Protein AF-A0A2T7P5T5-F1 (afdb_monomer)

Solvent-accessible surface area (backbone atoms only — not comparable to full-atom values): 5426 Å² total; per-residue (Å²): 143,88,88,79,89,85,83,82,79,76,72,74,78,75,77,80,77,71,90,61,64,99,49,72,91,72,65,78,74,90,62,94,47,60,52,41,67,40,21,23,72,76,52,45,76,32,38,13,68,46,37,38,49,48,50,25,41,52,32,45,74,74,64,41,91,78,42,44,43,79,49,60,61,75,67,28,63,94,56,87,78,67,94,72

Secondary structure (DSSP, 8-state):
----SSSS-------------SSGGG-----S-TT-EEEETTS-EEEHHHHHHHHHHHHHHTT-SS---EE-TTTTTTSPPP--

Sequence (84 aa):
MKCIVLLALLVVAANTRFICPSDLSTFQCFETAPGVPMCLTDYTWVCGNCGVKWAYCEAKADGVNNPPIKTSDAVCAGTPKPQC

pLDDT: mean 79.86, std 16.42, range [41.47, 94.38]

Structure (mmCIF, N/CA/C/O backbone):
data_AF-A0A2T7P5T5-F1
#
_entry.id   AF-A0A2T7P5T5-F1
#
loop_
_atom_site.group_PDB
_atom_site.id
_atom_site.type_symbol
_atom_site.label_atom_id
_atom_site.label_alt_id
_atom_site.label_comp_id
_atom_site.label_asym_id
_atom_site.label_entity_id
_atom_site.label_seq_id
_atom_site.pdbx_PDB_ins_code
_atom_site.Cartn_x
_atom_site.Cartn_y
_atom_site.Cartn_z
_atom_site.occupancy
_atom_site.B_iso_or_equiv
_atom_site.auth_seq_id
_atom_site.auth_comp_id
_atom_site.auth_asym_id
_atom_site.auth_atom_id
_atom_site.pdbx_PDB_model_num
ATOM 1 N N . MET A 1 1 ? -38.915 2.816 -30.538 1.00 47.16 1 MET A N 1
ATOM 2 C CA . MET A 1 1 ? -38.499 2.522 -29.147 1.00 47.16 1 MET A CA 1
ATOM 3 C C . MET A 1 1 ? -37.346 1.531 -29.189 1.00 47.16 1 MET A C 1
ATOM 5 O O . MET A 1 1 ? -37.604 0.369 -29.463 1.00 47.16 1 MET A O 1
ATOM 9 N N . LYS A 1 2 ? -36.101 2.001 -29.040 1.00 51.28 2 LYS A N 1
ATOM 10 C CA . LYS A 1 2 ? -34.865 1.224 -28.794 1.00 51.28 2 LYS A CA 1
ATOM 11 C C . LYS A 1 2 ? -33.697 2.168 -29.062 1.00 51.28 2 LYS A C 1
ATOM 13 O O . LYS A 1 2 ? -33.397 2.396 -30.219 1.00 51.28 2 LYS A O 1
ATOM 18 N N . CYS A 1 3 ? -33.164 2.778 -28.009 1.00 49.38 3 CYS A N 1
ATOM 19 C CA . CYS A 1 3 ? -31.824 3.380 -27.918 1.00 49.38 3 CYS A CA 1
ATOM 20 C C . CYS A 1 3 ? -31.672 3.921 -26.488 1.00 49.38 3 CYS A C 1
ATOM 22 O O . CYS A 1 3 ? -31.457 5.104 -26.255 1.00 49.38 3 CYS A O 1
ATOM 24 N N . ILE A 1 4 ? -31.895 3.048 -25.509 1.00 57.81 4 ILE A N 1
ATOM 25 C CA . ILE A 1 4 ? -31.465 3.276 -24.132 1.00 57.81 4 ILE A CA 1
ATOM 26 C C . ILE A 1 4 ? -30.329 2.273 -23.927 1.00 57.81 4 ILE A C 1
ATOM 28 O O . ILE A 1 4 ? -30.404 1.161 -24.449 1.00 57.81 4 ILE A O 1
ATOM 32 N N . VAL A 1 5 ? -29.331 2.664 -23.138 1.00 53.75 5 VAL A N 1
ATOM 33 C CA . VAL A 1 5 ? -28.263 1.812 -22.589 1.00 53.75 5 VAL A CA 1
ATOM 34 C C . VAL A 1 5 ? -27.017 1.665 -23.470 1.00 53.75 5 VAL A C 1
ATOM 36 O O . VAL A 1 5 ? -26.684 0.568 -23.886 1.00 53.75 5 VAL A O 1
ATOM 39 N N . LEU A 1 6 ? -26.266 2.743 -23.716 1.00 49.22 6 LEU A N 1
ATOM 40 C CA . LEU A 1 6 ? -24.838 2.613 -24.088 1.00 49.22 6 LEU A CA 1
ATOM 41 C C . LEU A 1 6 ? -23.947 3.770 -23.588 1.00 49.22 6 LEU A C 1
ATOM 43 O O . LEU A 1 6 ? -22.784 3.864 -23.959 1.00 49.22 6 LEU A O 1
ATOM 47 N N . LEU A 1 7 ? -24.464 4.636 -22.709 1.00 46.03 7 LEU A N 1
ATOM 48 C CA . LEU A 1 7 ? -23.768 5.837 -22.214 1.00 46.03 7 LEU A CA 1
ATOM 49 C C . LEU A 1 7 ? -23.297 5.737 -20.749 1.00 46.03 7 LEU A C 1
ATOM 51 O O . LEU A 1 7 ? -22.915 6.743 -20.165 1.00 46.03 7 LEU A O 1
ATOM 55 N N . ALA A 1 8 ? -23.310 4.543 -20.147 1.00 46.47 8 ALA A N 1
ATOM 56 C CA . ALA A 1 8 ? -22.996 4.358 -18.722 1.00 46.47 8 ALA A CA 1
ATOM 57 C C . ALA A 1 8 ? -21.597 3.771 -18.429 1.00 46.47 8 ALA A C 1
ATOM 59 O O . ALA A 1 8 ? -21.283 3.515 -17.273 1.00 46.47 8 ALA A O 1
ATOM 60 N N . LEU A 1 9 ? -20.750 3.543 -19.442 1.00 46.72 9 LEU A N 1
ATOM 61 C CA . LEU A 1 9 ? -19.447 2.871 -19.265 1.00 46.72 9 LEU A CA 1
ATOM 62 C C . LEU A 1 9 ? -18.233 3.808 -19.228 1.00 46.72 9 LEU A C 1
ATOM 64 O O . LEU A 1 9 ? -17.108 3.347 -19.073 1.00 46.72 9 LEU A O 1
ATOM 68 N N . LEU A 1 10 ? -18.440 5.121 -19.302 1.00 41.47 10 LEU A N 1
ATOM 69 C CA . LEU A 1 10 ? -17.375 6.103 -19.101 1.00 41.47 10 LEU A CA 1
ATOM 70 C C . LEU A 1 10 ? -17.413 6.613 -17.659 1.00 41.47 10 LEU A C 1
ATOM 72 O O . LEU A 1 10 ? -17.547 7.808 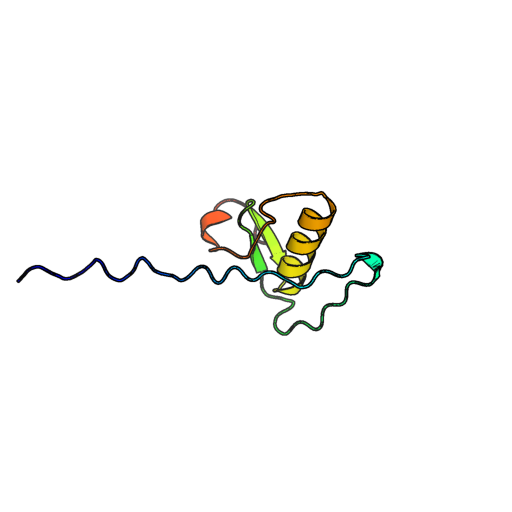-17.406 1.00 41.47 10 LEU A O 1
ATOM 76 N N . VAL A 1 11 ? -17.281 5.695 -16.696 1.00 48.66 11 VAL A N 1
ATOM 77 C CA . VAL A 1 11 ? -16.718 6.081 -15.400 1.00 48.66 11 VAL A CA 1
ATOM 78 C C . VAL A 1 11 ? -15.275 6.426 -15.710 1.00 48.66 11 VAL A C 1
ATOM 80 O O . VAL A 1 11 ? -14.427 5.552 -15.869 1.00 48.66 11 VAL A O 1
ATOM 83 N N . VAL A 1 12 ? -15.045 7.717 -15.931 1.00 45.09 12 VAL A N 1
ATOM 84 C CA . VAL A 1 12 ? -13.727 8.300 -16.124 1.00 45.09 12 VAL A CA 1
ATOM 85 C C . VAL A 1 12 ? -12.886 7.821 -14.954 1.00 45.09 12 VAL A C 1
ATOM 87 O O . VAL A 1 12 ? -13.066 8.267 -13.822 1.00 45.09 12 VAL A O 1
ATOM 90 N N . ALA A 1 13 ? -12.004 6.863 -15.237 1.00 45.50 13 ALA A N 1
ATOM 91 C CA . ALA A 1 13 ? -10.894 6.512 -14.385 1.00 45.50 13 ALA A CA 1
ATOM 92 C C . ALA A 1 13 ? -10.056 7.785 -14.262 1.00 45.50 13 ALA A C 1
ATOM 94 O O . ALA A 1 13 ? -9.161 8.057 -15.066 1.00 45.50 13 ALA A O 1
ATOM 95 N N . ALA A 1 14 ? -10.416 8.631 -13.299 1.00 44.81 14 ALA A N 1
ATOM 96 C CA . ALA A 1 14 ? -9.539 9.656 -12.797 1.00 44.81 14 ALA A CA 1
ATOM 97 C C . ALA A 1 14 ? -8.350 8.880 -12.241 1.00 44.81 14 ALA A C 1
ATOM 99 O O . ALA A 1 14 ? -8.402 8.347 -11.138 1.00 44.81 14 ALA A O 1
ATOM 100 N N . ASN A 1 15 ? -7.323 8.718 -13.073 1.00 47.03 15 ASN A N 1
ATOM 101 C CA . ASN A 1 15 ? -6.045 8.166 -12.677 1.00 47.03 15 ASN A CA 1
ATOM 102 C C . ASN A 1 15 ? -5.481 9.149 -11.650 1.00 47.03 15 ASN A C 1
ATOM 104 O O . ASN A 1 15 ? -4.786 10.098 -12.011 1.00 47.03 15 ASN A O 1
ATOM 108 N N . THR A 1 16 ? -5.861 8.989 -10.384 1.00 55.34 16 THR A N 1
ATOM 109 C CA . THR A 1 16 ? -5.339 9.761 -9.263 1.00 55.34 16 THR A CA 1
ATOM 110 C C . THR A 1 16 ? -3.880 9.374 -9.106 1.00 55.34 16 THR A C 1
ATOM 112 O O . THR A 1 16 ? -3.531 8.462 -8.366 1.00 55.34 16 THR A O 1
ATOM 115 N N . ARG A 1 17 ? -3.018 10.037 -9.878 1.00 65.00 17 ARG A N 1
ATOM 116 C CA . ARG A 1 17 ? -1.572 9.979 -9.709 1.00 65.00 17 ARG A CA 1
ATOM 117 C C . ARG A 1 17 ? -1.259 10.779 -8.457 1.00 65.00 17 ARG A C 1
ATOM 119 O O . ARG A 1 17 ? -1.352 12.004 -8.465 1.00 65.00 17 ARG A O 1
ATOM 126 N N . PHE A 1 18 ? -0.951 10.090 -7.368 1.00 75.94 18 PHE A N 1
ATOM 127 C CA . PHE A 1 18 ? -0.536 10.761 -6.147 1.00 75.94 18 PHE A CA 1
ATOM 128 C C . PHE A 1 18 ? 0.871 11.340 -6.313 1.00 75.94 18 PHE A C 1
ATOM 130 O O . PHE A 1 18 ? 1.735 10.735 -6.950 1.00 75.94 18 PHE A O 1
ATOM 137 N N . ILE A 1 19 ? 1.102 12.513 -5.721 1.00 81.06 19 ILE A N 1
ATOM 138 C CA . ILE A 1 19 ? 2.455 13.038 -5.535 1.00 81.06 19 ILE A CA 1
ATOM 139 C C . ILE A 1 19 ? 3.080 12.246 -4.388 1.00 81.06 19 ILE A C 1
ATOM 141 O O . ILE A 1 19 ? 2.623 12.339 -3.241 1.00 81.06 19 ILE A O 1
ATOM 145 N N . CYS A 1 20 ? 4.092 11.455 -4.726 1.00 85.19 20 CYS A N 1
ATOM 146 C CA . CYS A 1 20 ? 4.868 10.669 -3.781 1.00 85.19 20 CYS A CA 1
ATOM 147 C C . CYS A 1 20 ? 6.132 11.438 -3.395 1.00 85.19 20 CYS A C 1
ATOM 149 O O . CYS A 1 20 ? 6.774 12.009 -4.281 1.00 85.19 20 CYS A O 1
ATOM 151 N N . PRO A 1 21 ? 6.488 11.485 -2.103 1.00 83.94 21 PRO A N 1
ATOM 152 C CA . PRO A 1 21 ? 7.781 12.016 -1.704 1.00 83.94 21 PRO A CA 1
ATOM 153 C C . PRO A 1 21 ? 8.897 11.128 -2.269 1.00 83.94 21 PRO A C 1
ATOM 155 O O . PRO A 1 21 ? 8.705 9.927 -2.456 1.00 83.94 21 PRO A O 1
ATOM 158 N N . SER A 1 22 ? 10.070 11.715 -2.516 1.00 82.31 22 SER A N 1
ATOM 159 C CA . SER A 1 22 ? 11.261 10.964 -2.940 1.00 82.31 22 SER A CA 1
ATOM 160 C C . SER A 1 22 ? 11.747 9.981 -1.869 1.00 82.31 22 SER A C 1
ATOM 162 O O . SER A 1 22 ? 12.418 9.009 -2.193 1.00 82.31 22 SER A O 1
ATOM 164 N N . ASP A 1 23 ? 11.404 10.246 -0.607 1.00 84.88 23 ASP A N 1
ATOM 165 C CA . ASP A 1 23 ? 11.647 9.378 0.539 1.00 84.88 23 ASP A CA 1
ATOM 166 C C . ASP A 1 23 ? 10.322 9.116 1.272 1.00 84.88 23 ASP A C 1
ATOM 168 O O . ASP A 1 23 ? 9.707 10.040 1.819 1.00 84.88 23 ASP A O 1
ATOM 172 N N . LEU A 1 24 ? 9.884 7.854 1.288 1.00 84.38 24 LEU A N 1
ATOM 173 C CA . LEU A 1 24 ? 8.649 7.424 1.949 1.00 84.38 24 LEU A CA 1
ATOM 174 C C . LEU A 1 24 ? 8.688 7.611 3.470 1.00 84.38 24 LEU A C 1
ATOM 176 O O . LEU A 1 24 ? 7.628 7.729 4.079 1.00 84.38 24 LEU A O 1
ATOM 180 N N . SER A 1 25 ? 9.871 7.727 4.086 1.00 83.19 25 SER A N 1
ATOM 181 C CA . SER A 1 25 ? 9.996 8.030 5.519 1.00 83.19 25 SER A CA 1
ATOM 182 C C . SER A 1 25 ? 9.394 9.394 5.888 1.00 83.19 25 SER A C 1
ATOM 184 O O . SER A 1 25 ? 8.953 9.609 7.016 1.00 83.19 25 SER A O 1
ATOM 186 N N . THR A 1 26 ? 9.317 10.308 4.914 1.00 84.19 26 THR A N 1
ATOM 187 C CA . THR A 1 26 ? 8.743 11.653 5.068 1.00 84.19 26 THR A CA 1
ATOM 188 C C . THR A 1 26 ? 7.259 11.718 4.710 1.00 84.19 26 THR A C 1
ATOM 190 O O . THR A 1 26 ? 6.659 12.796 4.707 1.00 84.19 26 THR A O 1
ATOM 193 N N . PHE A 1 27 ? 6.646 10.584 4.369 1.00 83.38 27 PHE A N 1
ATOM 194 C CA . PHE A 1 27 ? 5.261 10.550 3.939 1.00 83.38 27 PHE A CA 1
ATOM 195 C C . PHE A 1 27 ? 4.323 10.947 5.080 1.00 83.38 27 PHE A C 1
ATOM 197 O O . PHE A 1 27 ? 4.276 10.317 6.135 1.00 83.38 27 PHE A O 1
ATOM 204 N N . GLN A 1 28 ? 3.536 11.992 4.840 1.00 80.81 28 GLN A N 1
ATOM 205 C CA . GLN A 1 28 ? 2.522 12.469 5.769 1.00 80.81 28 GLN A CA 1
ATOM 206 C C . GLN A 1 28 ? 1.143 12.409 5.120 1.00 80.81 28 GLN A C 1
ATOM 208 O O . GLN A 1 28 ? 0.950 12.789 3.958 1.00 80.81 28 GLN A O 1
ATOM 213 N N . CYS A 1 29 ? 0.173 11.955 5.908 1.00 75.56 29 CYS A N 1
ATOM 214 C CA . CYS A 1 29 ? -1.234 11.952 5.551 1.00 75.56 29 CYS A CA 1
ATOM 215 C C . CYS A 1 29 ? -2.018 12.912 6.429 1.00 75.56 29 CYS A C 1
ATOM 217 O O . CYS A 1 29 ? -1.982 12.821 7.651 1.00 75.56 29 CYS A O 1
ATOM 219 N N . PHE A 1 30 ? -2.801 13.769 5.782 1.00 74.62 30 PHE A N 1
ATOM 220 C CA . PHE A 1 30 ? -3.700 14.725 6.429 1.00 74.62 30 PHE A CA 1
ATOM 221 C C . PHE A 1 30 ? -5.140 14.404 6.054 1.00 74.62 30 PHE A C 1
ATOM 223 O O . PHE A 1 30 ? -5.846 15.180 5.416 1.00 74.62 30 PHE A O 1
ATOM 230 N N . GLU A 1 31 ? -5.513 13.164 6.314 1.00 72.19 31 GLU A N 1
ATOM 231 C CA . GLU A 1 31 ? -6.612 12.535 5.618 1.00 72.19 31 GLU A CA 1
ATOM 232 C C . GLU A 1 31 ? -7.993 12.870 6.182 1.00 72.19 31 GLU A C 1
ATOM 234 O O . GLU A 1 31 ? -8.171 13.012 7.387 1.00 72.19 31 GLU A O 1
ATOM 239 N N . THR A 1 32 ? -8.991 12.950 5.298 1.00 66.00 32 THR A N 1
ATOM 240 C CA . THR A 1 32 ? -10.366 13.354 5.641 1.00 66.00 32 THR A CA 1
ATOM 241 C C . THR A 1 32 ? -11.286 12.170 5.975 1.00 66.00 32 THR A C 1
ATOM 243 O O . THR A 1 32 ? -12.401 12.389 6.439 1.00 66.00 32 THR A O 1
ATOM 246 N N . ALA A 1 33 ? -10.848 10.922 5.755 1.00 71.56 33 ALA A N 1
ATOM 247 C CA . ALA A 1 33 ? -11.635 9.712 6.029 1.00 71.56 33 ALA A CA 1
ATOM 248 C C . ALA A 1 33 ? -10.768 8.511 6.489 1.00 71.56 33 ALA A C 1
ATOM 250 O O . ALA A 1 33 ? -10.793 7.463 5.842 1.00 71.56 33 ALA A O 1
ATOM 251 N N . PRO A 1 34 ? -10.012 8.630 7.600 1.00 75.50 34 PRO A N 1
ATOM 252 C CA . PRO A 1 34 ? -9.031 7.620 8.021 1.00 75.50 34 PRO A CA 1
ATOM 253 C C . PRO A 1 34 ? -9.640 6.250 8.373 1.00 75.50 34 PRO A C 1
ATOM 255 O O . PRO A 1 34 ? -8.979 5.230 8.214 1.00 75.50 34 PRO A O 1
ATOM 258 N N . GLY A 1 35 ? -10.901 6.214 8.817 1.00 83.31 35 GLY A N 1
ATOM 259 C CA . GLY A 1 35 ? -11.588 4.994 9.267 1.00 83.31 35 GLY A CA 1
ATOM 260 C C . GLY A 1 35 ? -12.419 4.282 8.196 1.00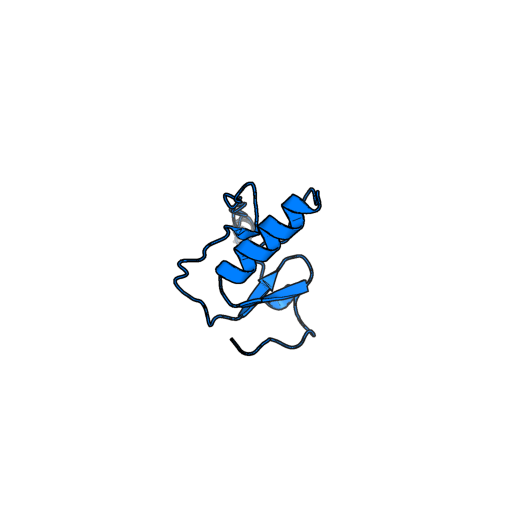 83.31 35 GLY A C 1
ATOM 261 O O . GLY A 1 35 ? -13.262 3.452 8.516 1.00 83.31 35 GLY A O 1
ATOM 262 N N . VAL A 1 36 ? -12.272 4.631 6.913 1.00 89.81 36 VAL A N 1
ATOM 263 C CA . VAL A 1 36 ? -13.080 4.005 5.8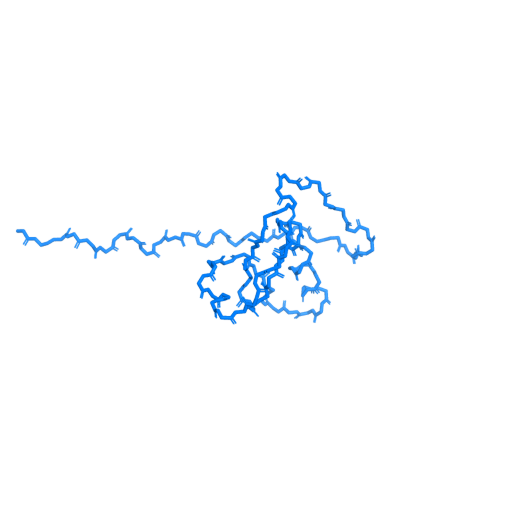54 1.00 89.81 36 VAL A CA 1
ATOM 264 C C . VAL A 1 36 ? -12.264 2.926 5.146 1.00 89.81 36 VAL A C 1
ATOM 266 O O . VAL A 1 36 ? -11.310 3.271 4.451 1.00 89.81 36 VAL A O 1
ATOM 269 N N . PRO A 1 37 ? -12.631 1.639 5.248 1.00 92.31 37 PRO A N 1
ATOM 270 C CA . PRO A 1 37 ? -11.969 0.588 4.485 1.00 92.31 37 PRO A CA 1
ATOM 271 C C . PRO A 1 37 ? -12.228 0.748 2.979 1.00 92.31 37 PRO A C 1
ATOM 273 O O . PRO A 1 37 ? -13.378 0.851 2.543 1.00 92.31 37 PRO A O 1
ATOM 276 N N . MET A 1 38 ? -11.156 0.745 2.188 1.00 92.12 38 MET A N 1
ATOM 277 C CA . MET A 1 38 ? -11.162 0.906 0.733 1.00 92.12 38 MET A CA 1
ATOM 278 C C . MET A 1 38 ? -10.418 -0.245 0.060 1.00 92.12 38 MET A C 1
ATOM 280 O O . MET A 1 38 ? -9.355 -0.658 0.519 1.00 92.12 38 MET A O 1
ATOM 284 N N . CYS A 1 39 ? -10.984 -0.753 -1.032 1.00 94.38 39 CYS A N 1
ATOM 285 C CA . CYS A 1 39 ? -10.370 -1.806 -1.831 1.00 94.38 39 CYS A CA 1
ATOM 286 C C . CYS A 1 39 ? -9.445 -1.207 -2.893 1.00 94.38 39 CYS A C 1
ATOM 288 O O . CYS A 1 39 ? -9.781 -0.196 -3.522 1.00 94.38 39 CYS A O 1
ATOM 290 N N . LEU A 1 40 ? -8.307 -1.854 -3.116 1.00 93.81 40 LEU A N 1
ATOM 291 C CA . LEU A 1 40 ? -7.352 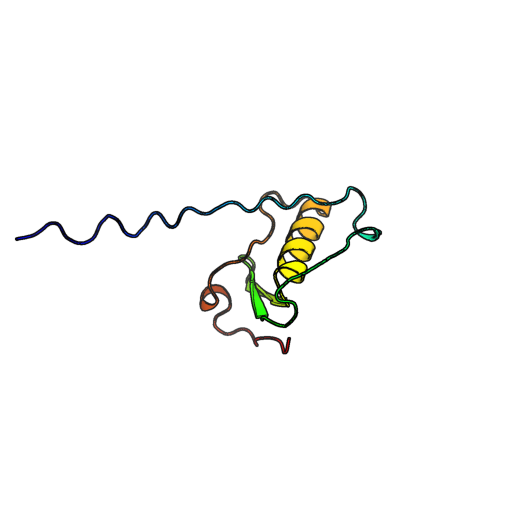-1.530 -4.162 1.00 93.81 40 LEU A CA 1
ATOM 292 C C . LEU A 1 40 ? -7.431 -2.516 -5.342 1.00 93.81 40 LEU A C 1
ATOM 294 O O . LEU A 1 40 ? -7.954 -3.623 -5.228 1.00 93.81 40 LEU A O 1
ATOM 298 N N . THR A 1 41 ? -6.929 -2.111 -6.511 1.00 92.75 41 THR A N 1
ATOM 299 C CA . THR A 1 41 ? -6.937 -2.928 -7.746 1.00 92.75 41 THR A CA 1
ATOM 300 C C . THR A 1 41 ? -6.139 -4.231 -7.656 1.00 92.75 41 THR A C 1
ATOM 302 O O . THR A 1 41 ? -6.296 -5.094 -8.513 1.00 92.75 41 THR A O 1
ATOM 305 N N . ASP A 1 42 ? -5.284 -4.366 -6.649 1.00 91.12 42 ASP A N 1
ATOM 306 C CA . ASP A 1 42 ? -4.483 -5.550 -6.331 1.00 91.12 42 ASP A CA 1
ATOM 307 C C . ASP A 1 42 ? -5.142 -6.449 -5.268 1.00 91.12 42 ASP A C 1
ATOM 309 O O . ASP A 1 42 ? -4.478 -7.318 -4.711 1.00 91.12 42 ASP A O 1
ATOM 313 N N . TYR A 1 43 ? -6.443 -6.271 -5.007 1.00 92.12 43 TYR A N 1
ATOM 314 C CA . TYR A 1 43 ? -7.218 -7.038 -4.022 1.00 92.12 43 TYR A CA 1
ATOM 315 C C . TYR A 1 43 ? -6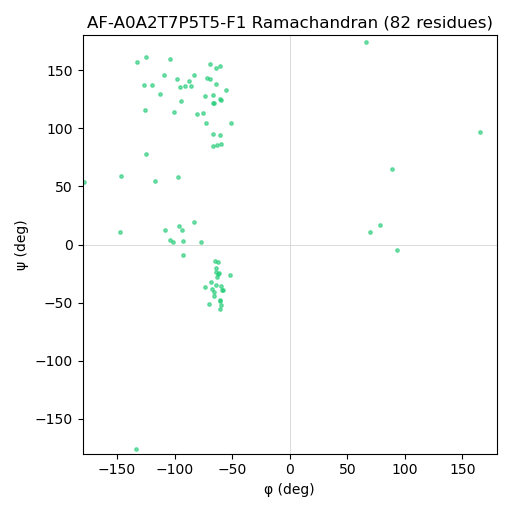.846 -6.753 -2.556 1.00 92.12 43 TYR A C 1
ATOM 317 O O . TYR A 1 43 ? -7.326 -7.442 -1.650 1.00 92.12 43 TYR A O 1
ATOM 325 N N . THR A 1 44 ? -6.040 -5.716 -2.307 1.00 92.75 44 THR A N 1
ATOM 326 C CA . THR A 1 44 ? -5.635 -5.294 -0.965 1.00 92.75 44 THR A CA 1
ATOM 327 C C . THR A 1 44 ? -6.667 -4.345 -0.354 1.00 92.75 44 THR A C 1
ATOM 329 O O . THR A 1 44 ? -7.147 -3.411 -1.001 1.00 92.75 44 THR A O 1
ATOM 332 N N . TRP A 1 45 ? -6.997 -4.552 0.923 1.00 94.19 45 TRP A N 1
ATOM 333 C CA . TRP A 1 45 ? -7.763 -3.583 1.704 1.00 94.19 45 TRP A CA 1
ATOM 334 C C . TRP A 1 45 ? -6.840 -2.607 2.422 1.00 94.19 45 TRP A C 1
ATOM 336 O O . TRP A 1 45 ? -5.875 -3.009 3.068 1.00 94.19 45 TRP A O 1
ATOM 346 N N . VAL A 1 46 ? -7.200 -1.329 2.387 1.00 92.75 46 VAL A N 1
ATOM 347 C CA . VAL A 1 46 ? -6.508 -0.263 3.115 1.00 92.75 46 VAL A CA 1
ATOM 348 C C . VAL A 1 46 ? -7.501 0.631 3.847 1.00 92.75 46 VAL A C 1
ATOM 350 O O . VAL A 1 46 ? -8.672 0.705 3.476 1.00 92.75 46 VAL A O 1
ATOM 353 N N . CYS A 1 47 ? -7.040 1.320 4.888 1.00 90.94 47 CYS A N 1
ATOM 354 C CA . CYS A 1 47 ? -7.852 2.281 5.628 1.00 90.94 47 CYS A CA 1
ATOM 355 C C . CYS A 1 47 ? -7.638 3.698 5.090 1.00 90.94 47 CYS A C 1
ATOM 357 O O . CYS A 1 47 ? -6.509 4.197 5.034 1.00 90.94 47 CYS A O 1
ATOM 359 N N . GLY A 1 48 ? -8.737 4.330 4.684 1.00 89.62 48 GLY A N 1
ATOM 360 C CA . GLY A 1 48 ? -8.765 5.686 4.162 1.00 89.62 48 GLY A CA 1
ATOM 361 C C . GLY A 1 48 ? -8.039 5.860 2.825 1.00 89.62 48 GLY A C 1
ATOM 362 O O . GLY A 1 48 ? -7.363 4.972 2.305 1.00 89.62 48 GLY A O 1
ATOM 363 N N . ASN A 1 49 ? -8.145 7.053 2.248 1.00 87.44 49 ASN A N 1
ATOM 364 C CA . ASN A 1 49 ? -7.332 7.471 1.103 1.00 87.44 49 ASN A CA 1
ATOM 365 C C . ASN A 1 49 ? -5.835 7.580 1.446 1.00 87.44 49 ASN A C 1
ATOM 367 O O . ASN A 1 49 ? -5.016 7.668 0.536 1.00 87.44 49 ASN A O 1
ATOM 371 N N . CYS A 1 50 ? -5.453 7.587 2.724 1.00 88.12 50 CYS A N 1
ATOM 372 C CA . CYS A 1 50 ? -4.074 7.611 3.176 1.00 88.12 50 CYS A CA 1
ATOM 373 C C . CYS A 1 50 ? -3.450 6.272 2.866 1.00 88.12 50 CYS A C 1
ATOM 375 O O . CYS A 1 50 ? -2.415 6.231 2.212 1.00 88.12 50 CYS A O 1
ATOM 377 N N . GLY A 1 51 ? -4.118 5.188 3.270 1.00 90.50 51 GLY A N 1
ATOM 378 C CA . GLY A 1 51 ? -3.696 3.845 2.926 1.00 90.50 51 GLY A CA 1
ATOM 379 C C . GLY A 1 51 ? -3.637 3.649 1.410 1.00 90.50 51 GLY A C 1
ATOM 380 O O . GLY A 1 51 ? -2.669 3.084 0.913 1.00 90.50 51 GLY A O 1
ATOM 381 N N . VAL A 1 52 ? -4.592 4.215 0.654 1.00 91.00 52 VAL A N 1
ATOM 382 C CA . VAL A 1 52 ? -4.546 4.204 -0.824 1.00 91.00 52 VAL A CA 1
ATOM 383 C C . VAL A 1 52 ? -3.299 4.927 -1.344 1.00 91.00 52 VAL A C 1
ATOM 385 O O . VAL A 1 52 ? -2.584 4.404 -2.195 1.00 91.00 52 VAL A O 1
ATOM 388 N N . LYS A 1 53 ? -3.025 6.135 -0.840 1.00 89.50 53 LYS A N 1
ATOM 389 C 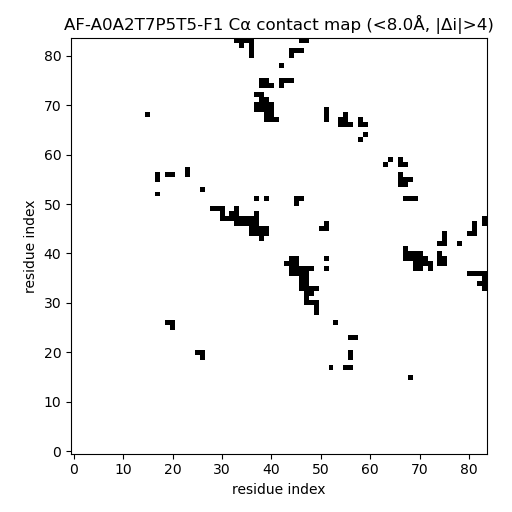CA . LYS A 1 53 ? -1.885 6.951 -1.266 1.00 89.50 53 LYS A CA 1
ATOM 390 C C . LYS A 1 53 ? -0.551 6.301 -0.885 1.00 89.50 53 LYS A C 1
ATOM 392 O O . LYS A 1 53 ? 0.378 6.337 -1.687 1.00 89.50 53 LYS A O 1
ATOM 397 N N . TRP A 1 54 ? -0.462 5.722 0.311 1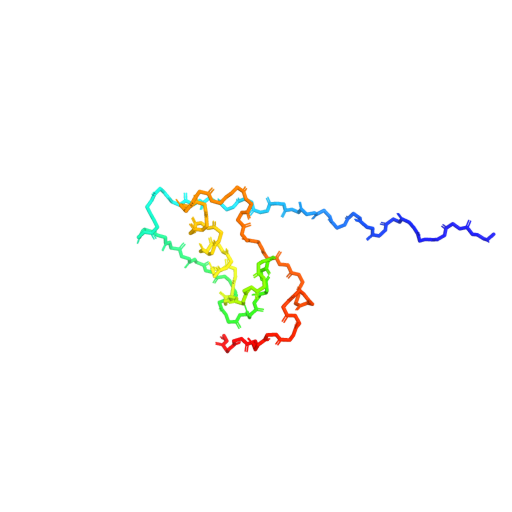.00 90.62 54 TRP A N 1
ATOM 398 C CA . TRP A 1 54 ? 0.712 4.995 0.786 1.00 90.62 54 TRP A CA 1
ATOM 399 C C . TRP A 1 54 ? 1.000 3.804 -0.125 1.00 90.62 54 TRP A C 1
ATOM 401 O O . TRP A 1 54 ? 2.068 3.764 -0.725 1.00 90.62 54 TRP A O 1
ATOM 411 N N . ALA A 1 55 ? 0.019 2.916 -0.320 1.00 92.19 55 ALA A N 1
ATOM 412 C CA . ALA A 1 55 ? 0.168 1.730 -1.162 1.00 92.19 55 ALA A CA 1
ATOM 413 C C . ALA A 1 55 ? 0.562 2.091 -2.603 1.00 92.19 55 ALA A C 1
ATOM 415 O O . ALA A 1 55 ? 1.419 1.448 -3.207 1.00 92.19 55 ALA A O 1
ATOM 416 N N . TYR A 1 56 ? -0.011 3.170 -3.148 1.00 92.00 56 TYR A N 1
ATOM 417 C CA . TYR A 1 56 ? 0.388 3.681 -4.456 1.00 92.00 56 TYR A CA 1
ATOM 418 C C . TYR A 1 56 ? 1.865 4.104 -4.486 1.00 92.00 56 TYR A C 1
ATOM 420 O O . TYR A 1 56 ? 2.589 3.777 -5.428 1.00 92.00 56 TYR A O 1
ATOM 428 N N . CYS A 1 57 ? 2.314 4.865 -3.486 1.00 90.94 57 CYS A N 1
ATOM 429 C CA . CYS A 1 57 ? 3.670 5.405 -3.449 1.00 90.94 57 CYS A CA 1
ATOM 430 C C . CYS A 1 57 ? 4.731 4.348 -3.137 1.00 90.94 57 CYS A C 1
ATOM 432 O O . CYS A 1 57 ? 5.802 4.390 -3.737 1.00 90.94 57 CYS A O 1
ATOM 434 N N . GLU A 1 58 ? 4.414 3.391 -2.271 1.00 92.94 58 GLU A N 1
ATOM 435 C CA . GLU A 1 58 ? 5.232 2.210 -2.001 1.00 92.94 58 GLU A CA 1
ATOM 436 C C . GLU A 1 58 ? 5.437 1.390 -3.280 1.00 92.94 58 GLU A C 1
ATOM 438 O O . GLU A 1 58 ? 6.567 1.224 -3.730 1.00 92.94 58 GLU A O 1
ATOM 443 N N . ALA A 1 59 ? 4.356 1.043 -3.985 1.00 92.06 59 ALA A N 1
ATOM 444 C CA . ALA A 1 59 ? 4.457 0.320 -5.251 1.00 92.06 59 ALA A CA 1
ATOM 445 C C . ALA A 1 59 ? 5.268 1.085 -6.316 1.00 92.06 59 ALA A C 1
ATOM 447 O O . ALA A 1 59 ? 5.997 0.487 -7.108 1.00 92.06 59 ALA A O 1
ATOM 448 N N . LYS A 1 60 ? 5.178 2.422 -6.357 1.00 89.50 60 LYS A N 1
ATOM 449 C CA . LYS A 1 60 ? 6.013 3.239 -7.253 1.00 89.50 60 LYS A CA 1
ATOM 450 C C . LYS A 1 60 ? 7.490 3.213 -6.862 1.00 89.50 60 LYS A C 1
ATOM 452 O O . LYS A 1 60 ? 8.319 3.203 -7.772 1.00 89.50 60 LYS A O 1
ATOM 457 N N . ALA A 1 61 ? 7.806 3.219 -5.568 1.00 90.00 61 ALA A N 1
ATOM 458 C CA . ALA A 1 61 ? 9.176 3.084 -5.077 1.00 90.00 61 ALA A CA 1
ATOM 459 C C . ALA A 1 61 ? 9.766 1.711 -5.443 1.00 90.00 61 ALA A C 1
ATOM 461 O O . ALA A 1 61 ? 10.923 1.639 -5.849 1.00 90.00 61 ALA A O 1
ATOM 462 N N . ASP A 1 62 ? 8.932 0.670 -5.449 1.00 91.62 62 ASP A N 1
ATOM 463 C CA . ASP A 1 62 ? 9.294 -0.686 -5.882 1.00 91.62 62 ASP A CA 1
ATOM 464 C C . ASP A 1 62 ? 9.359 -0.859 -7.414 1.00 91.62 62 ASP A C 1
ATOM 466 O O . ASP A 1 62 ? 9.610 -1.951 -7.924 1.00 91.62 62 ASP A O 1
ATOM 470 N N . GLY A 1 63 ? 9.132 0.209 -8.187 1.00 90.75 63 GLY A N 1
ATOM 471 C CA . GLY A 1 63 ? 9.210 0.176 -9.649 1.00 90.75 63 GLY A CA 1
ATOM 472 C C . GLY A 1 63 ? 7.988 -0.435 -10.342 1.00 90.75 63 GLY A C 1
ATOM 473 O O . GLY A 1 63 ? 8.050 -0.755 -11.531 1.00 90.75 63 GLY A O 1
ATOM 474 N N . VAL A 1 64 ? 6.853 -0.573 -9.649 1.00 90.88 64 VAL A N 1
ATOM 475 C CA . VAL A 1 64 ? 5.605 -1.052 -10.252 1.00 90.88 64 VAL A CA 1
ATOM 476 C C . VAL A 1 64 ? 5.089 -0.025 -11.268 1.00 90.88 64 VAL A C 1
ATOM 478 O O . VAL A 1 64 ? 4.819 1.138 -10.954 1.00 90.88 64 VAL A O 1
ATOM 481 N N . ASN A 1 65 ? 4.922 -0.465 -12.519 1.00 85.19 65 ASN A N 1
ATOM 482 C CA . ASN A 1 65 ? 4.452 0.392 -13.615 1.00 85.19 65 ASN A CA 1
ATOM 483 C C . ASN A 1 65 ? 2.987 0.822 -13.453 1.00 85.19 65 ASN A C 1
ATOM 485 O O . ASN A 1 65 ? 2.629 1.930 -13.856 1.00 85.19 65 ASN A O 1
ATOM 489 N N . ASN A 1 66 ? 2.159 -0.040 -12.855 1.00 87.44 66 ASN A N 1
ATOM 490 C CA . ASN A 1 66 ? 0.751 0.218 -12.573 1.00 87.44 66 ASN A CA 1
ATOM 491 C C . ASN A 1 66 ? 0.462 0.008 -11.075 1.00 87.44 66 ASN A C 1
ATOM 493 O O . ASN A 1 66 ? 0.006 -1.071 -10.693 1.00 87.44 66 ASN A O 1
ATOM 497 N N . PRO A 1 67 ? 0.820 0.981 -10.218 1.00 91.38 67 PRO A N 1
ATOM 498 C CA . PRO A 1 67 ? 0.611 0.879 -8.777 1.00 91.38 67 PRO A CA 1
ATOM 499 C C . PRO A 1 67 ? -0.880 0.731 -8.438 1.00 91.38 67 PRO A C 1
ATOM 501 O O . PRO A 1 67 ? -1.735 1.207 -9.195 1.00 91.38 67 PRO A O 1
ATOM 504 N N . PRO A 1 68 ? -1.206 0.103 -7.299 1.00 90.81 68 PRO A N 1
ATOM 505 C CA . PRO A 1 68 ? -2.582 -0.110 -6.910 1.00 90.81 68 PRO A CA 1
ATOM 506 C C . PRO A 1 68 ? -3.293 1.223 -6.655 1.00 90.81 68 PRO A C 1
ATOM 508 O O . PRO A 1 68 ? -2.748 2.149 -6.052 1.00 90.81 68 PRO A O 1
ATOM 511 N N . ILE A 1 69 ? -4.533 1.316 -7.126 1.00 89.94 69 ILE A N 1
ATOM 512 C CA . ILE A 1 69 ? -5.415 2.466 -6.907 1.00 89.94 69 ILE A CA 1
ATOM 513 C C . ILE A 1 69 ? -6.725 2.004 -6.288 1.00 89.94 69 ILE A C 1
ATOM 515 O O . ILE A 1 69 ? -7.086 0.831 -6.380 1.00 89.94 69 ILE A O 1
ATOM 519 N N . LYS A 1 70 ? -7.464 2.943 -5.691 1.00 90.69 70 LYS A N 1
ATOM 520 C CA . LYS A 1 70 ? -8.814 2.678 -5.195 1.00 90.69 70 LYS A CA 1
ATOM 521 C C . LYS A 1 70 ? -9.697 2.118 -6.313 1.00 90.69 70 LYS A C 1
ATOM 523 O O . LYS A 1 70 ? -9.774 2.690 -7.399 1.00 90.69 70 LYS A O 1
ATOM 528 N N . THR A 1 71 ? -10.411 1.045 -6.006 1.00 90.62 71 THR A N 1
ATOM 529 C CA . THR A 1 71 ? -11.383 0.395 -6.887 1.00 90.62 71 THR A CA 1
ATOM 530 C C . THR A 1 71 ? -12.684 0.099 -6.133 1.00 90.62 71 THR A C 1
ATOM 532 O O . THR A 1 71 ? -12.859 0.502 -4.982 1.00 90.62 71 THR A O 1
ATOM 535 N N . SER A 1 72 ? -13.638 -0.563 -6.789 1.00 91.12 72 SER A N 1
ATOM 536 C CA . SER A 1 72 ? -14.882 -1.004 -6.155 1.00 91.12 72 SER A CA 1
ATOM 537 C C . SER A 1 72 ? -14.635 -2.123 -5.142 1.00 91.12 72 SER A C 1
ATOM 539 O O . SER A 1 72 ? -13.892 -3.055 -5.444 1.00 91.12 72 SER A O 1
ATOM 541 N N . ASP A 1 73 ? -15.368 -2.120 -4.026 1.00 89.25 73 ASP A N 1
ATOM 542 C CA . ASP A 1 73 ? -15.357 -3.187 -3.007 1.00 89.25 73 ASP A CA 1
ATOM 543 C C . ASP A 1 73 ? -15.579 -4.599 -3.586 1.00 89.25 73 ASP A C 1
ATOM 545 O O . ASP A 1 73 ? -15.102 -5.576 -3.019 1.00 89.25 73 ASP A O 1
ATOM 549 N N . ALA A 1 74 ? -16.254 -4.711 -4.737 1.00 89.19 74 ALA A N 1
ATOM 550 C CA . ALA A 1 74 ? -16.469 -5.976 -5.437 1.00 89.19 74 ALA A CA 1
ATOM 551 C C . ALA A 1 74 ? -15.168 -6.658 -5.898 1.00 89.19 74 ALA A C 1
ATOM 553 O O . ALA A 1 74 ? -15.153 -7.876 -6.042 1.00 89.19 74 ALA A O 1
ATOM 554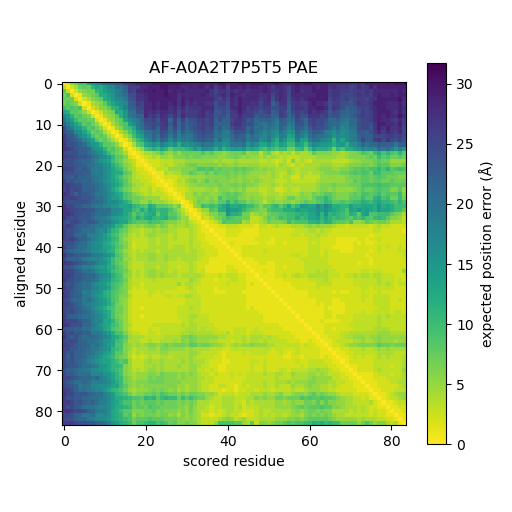 N N . VAL A 1 75 ? -14.084 -5.904 -6.117 1.00 91.12 75 VAL A N 1
ATOM 555 C CA . VAL A 1 75 ? -12.779 -6.487 -6.470 1.00 91.12 75 VAL A CA 1
ATOM 556 C C . VAL A 1 75 ? -12.245 -7.297 -5.296 1.00 91.12 75 VAL A C 1
ATOM 558 O O . VAL A 1 75 ? -11.851 -8.439 -5.475 1.00 91.12 75 VAL A O 1
ATOM 561 N N . CYS A 1 76 ? -12.342 -6.765 -4.081 1.00 91.94 76 CYS A N 1
ATOM 562 C CA . CYS A 1 76 ? -11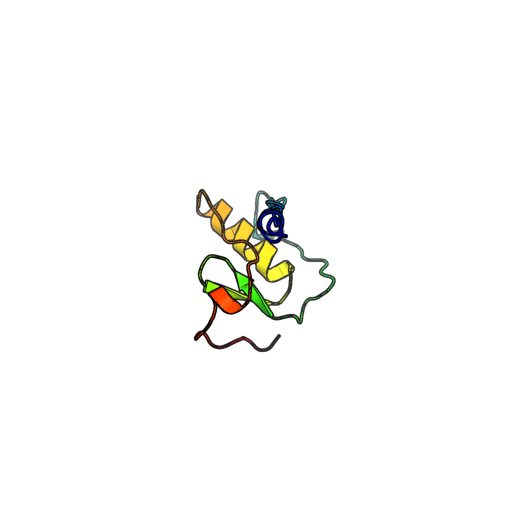.946 -7.447 -2.853 1.00 91.94 76 CYS A CA 1
ATOM 563 C C . CYS A 1 76 ? -13.039 -8.395 -2.316 1.00 91.94 76 CYS A C 1
ATOM 565 O O . CYS A 1 76 ? -13.049 -8.740 -1.132 1.00 91.94 76 CYS A O 1
ATOM 567 N N . ALA A 1 77 ? -13.999 -8.813 -3.150 1.00 91.25 77 ALA A N 1
ATOM 568 C CA . ALA A 1 77 ? -15.025 -9.752 -2.722 1.00 91.25 77 ALA A CA 1
ATOM 569 C C . ALA A 1 77 ? -14.379 -11.078 -2.286 1.00 91.25 77 ALA A C 1
ATOM 571 O O . ALA A 1 77 ? -13.628 -11.700 -3.033 1.00 91.25 77 ALA A O 1
ATOM 572 N N . GLY A 1 78 ? -14.683 -11.514 -1.063 1.00 87.81 78 GLY A N 1
ATOM 573 C CA . GLY A 1 78 ? -14.135 -12.744 -0.486 1.00 87.81 78 GLY A CA 1
ATOM 574 C C . GLY A 1 78 ? -12.873 -12.557 0.359 1.00 87.81 78 GLY A C 1
ATOM 575 O O . GLY A 1 78 ? -12.451 -13.521 0.994 1.00 87.81 78 GLY A O 1
ATOM 576 N N . THR A 1 79 ? -12.306 -11.347 0.446 1.00 88.19 79 THR A N 1
ATOM 577 C CA . THR A 1 79 ? -11.241 -11.043 1.415 1.00 88.19 79 THR A CA 1
ATOM 578 C C . THR A 1 79 ? -11.813 -10.354 2.663 1.00 88.19 79 THR A C 1
ATOM 580 O O . THR A 1 79 ? -12.743 -9.548 2.553 1.00 88.19 79 THR A O 1
ATOM 583 N N . PRO A 1 80 ? -11.304 -10.659 3.875 1.00 90.25 80 PRO A N 1
ATOM 584 C CA . PRO A 1 80 ? -11.770 -10.013 5.099 1.00 90.25 80 PRO A CA 1
ATOM 585 C C . PRO A 1 80 ? -11.558 -8.498 5.054 1.00 90.25 80 PRO A C 1
ATOM 587 O O . PRO A 1 80 ? -10.436 -8.025 4.869 1.00 90.25 80 PRO A O 1
ATOM 590 N N . LYS A 1 81 ? -12.639 -7.738 5.254 1.00 91.94 81 LYS A N 1
ATOM 591 C CA . LYS A 1 81 ? -12.587 -6.277 5.335 1.00 91.94 81 LYS A CA 1
ATOM 592 C C . LYS A 1 81 ? -11.964 -5.865 6.681 1.00 91.94 81 LYS A C 1
ATOM 594 O O . LYS A 1 81 ? -12.437 -6.350 7.712 1.00 91.94 81 LYS A O 1
ATOM 599 N N . PRO A 1 82 ? -10.926 -5.010 6.706 1.00 89.75 82 PRO A N 1
ATOM 600 C CA . PRO A 1 82 ? -10.274 -4.607 7.945 1.00 89.75 82 PRO A CA 1
ATOM 601 C C . PRO A 1 82 ? -11.193 -3.720 8.784 1.00 89.75 82 PRO A C 1
ATOM 603 O O . PRO A 1 82 ? -12.075 -3.037 8.255 1.00 89.75 82 PRO A O 1
ATOM 606 N N . GLN A 1 83 ? -10.951 -3.717 10.094 1.00 89.06 83 GLN A N 1
ATOM 607 C CA . GLN A 1 83 ? -11.493 -2.691 10.975 1.00 89.06 83 GLN A CA 1
ATOM 608 C C . GLN A 1 83 ? -10.609 -1.449 10.865 1.00 89.06 83 GLN A C 1
ATOM 610 O O . GLN A 1 83 ? -9.437 -1.471 11.242 1.00 89.06 83 GLN A O 1
ATOM 615 N N . CYS A 1 84 ? -11.209 -0.412 10.301 1.00 83.88 84 CYS A N 1
ATOM 616 C CA . CYS A 1 84 ? -10.759 0.965 10.282 1.00 83.88 84 CYS A CA 1
ATOM 617 C C . CYS A 1 84 ? -11.798 1.766 11.104 1.00 83.88 84 CYS A C 1
ATOM 619 O O . CYS A 1 84 ? -11.422 2.827 11.630 1.00 83.88 84 CYS A O 1
#

Radius of gyration: 15.6 Å; Cα contacts (8 Å, |Δi|>4): 102; chains: 1; bounding box: 50×28×40 Å

Organism: Pomacea canaliculata (NCBI:txid400727)

Nearest PDB structures (foldseek):
  8ivd-assembly1_D  TM=7.555E-01  e=2.406E-01  Homo sapiens
  8ivd-assembly2_C  TM=8.528E-01  e=5.282E-01  Homo sapiens
  7kbu-assembly1_A  TM=6.060E-01  e=6.429E-01  Homo sapiens
  1nub-assembly2_B  TM=5.585E-01  e=1.411E+00  Homo sapiens
  5dae-assembly1_A  TM=5.635E-01  e=2.546E+00  Aedes aegypti

Foldseek 3Di:
DDDPDDPPPPPPPPVPPDDADPDLVPDDDPFDFQFDWFAKLVLDIHGGVSRQNSQQNVCVVVVNPDTIHTDDCVSNPPPDTDGD

Mean predicted aligned error: 9.5 Å